Protein AF-A0A0N4XGB5-F1 (afdb_monomer)

Mean predicted aligned error: 15.14 Å

Foldseek 3Di:
DVVLLVVVVVVVVVQVVCVVVVHHCPVVCCVPCVVVSVCVVVVVVVVVVVVVVVCVVVFDQDWAADPALVVLVVLQVLLVVVVDHQVVQADPPDGSTGSDTPVVSVCSNCVVVCCVVVPVPPDPCRSVLVCCVPRNVVCNCVVDPCPCPDPDDDDDDDDD

Solvent-accessible surface area (backbone atoms only — not comparable to full-atom values): 9640 Å² total; per-residue (Å²): 107,67,66,60,53,50,52,48,52,53,49,51,53,52,35,51,55,35,38,77,73,73,44,84,48,56,67,57,50,48,69,67,44,43,63,56,51,51,53,52,52,54,51,50,52,51,50,50,53,50,53,50,53,50,51,60,72,70,52,73,91,45,63,34,70,45,95,35,59,68,55,39,52,49,51,50,48,61,34,41,80,73,72,44,84,55,76,91,37,50,43,93,89,53,78,25,28,28,70,44,40,62,66,58,55,55,46,62,72,44,47,64,60,47,36,66,71,75,53,58,84,88,47,104,66,44,68,62,61,52,48,25,57,77,76,37,59,90,54,39,76,77,75,46,84,75,86,71,75,75,86,77,80,88,82,87,79,81,88,129

Radius of gyration: 22.64 Å; Cα contacts (8 Å, |Δi|>4): 101; chains: 1; bounding box: 52×30×75 Å

Secondary structure (DSSP, 8-state):
-HHHHHHHHHHHHHHHHHHHTT---HHHHHHHHHHHHHHHHHHHHHHHHHHHHHHHHH-----EE-S-HHHHHHHHHHHHTTT---GGGB-SSSSSEESS-HHHHHHHHHHHHHHHHH--TTSSS-HHHHHHHHH-GGGGGGTS----------------

Sequence (160 aa):
MTVLAFTWGILMKTMDELTTMGVQLTFEVHRLLGPALEAAIETNFSNIMHGVKLRMAEERWRPYTLESDLALTRLVEELSDVGLNIDWTVASDSRAAVLLSPHAIHFARVLPLCESTLYRDDEPNDVLSRLLAENYPKLVPYAKDSEEEAVDDEEEVAHI

Structure (mmCIF, N/CA/C/O backbone):
data_AF-A0A0N4XGB5-F1
#
_entry.id   AF-A0A0N4XGB5-F1
#
loop_
_atom_site.group_PDB
_atom_site.id
_atom_site.type_symbol
_atom_site.label_atom_id
_atom_site.label_alt_id
_atom_site.label_comp_id
_atom_site.label_asym_id
_atom_site.label_entity_id
_atom_site.label_seq_id
_atom_site.pdbx_PDB_ins_code
_atom_site.Cartn_x
_atom_site.Cartn_y
_atom_site.Cartn_z
_atom_site.occupancy
_atom_site.B_iso_or_equiv
_atom_site.auth_seq_id
_atom_site.auth_comp_id
_atom_site.auth_asym_id
_atom_site.auth_atom_id
_atom_site.pdbx_PDB_model_num
ATOM 1 N N . MET A 1 1 ? -0.605 0.148 9.325 1.00 60.88 1 MET A N 1
ATOM 2 C CA . MET A 1 1 ? -2.038 -0.180 9.193 1.00 60.88 1 MET A CA 1
ATOM 3 C C . MET A 1 1 ? -2.390 -1.470 9.920 1.00 60.88 1 MET A C 1
ATOM 5 O O . MET A 1 1 ? -3.128 -1.385 10.891 1.00 60.88 1 MET A O 1
ATOM 9 N N . THR A 1 2 ? -1.778 -2.610 9.582 1.00 60.19 2 THR A N 1
ATOM 10 C CA . THR A 1 2 ? -2.008 -3.913 10.250 1.00 60.19 2 THR A CA 1
ATOM 11 C C . THR A 1 2 ? -1.844 -3.862 11.763 1.00 60.19 2 THR A C 1
ATOM 13 O O . THR A 1 2 ? -2.706 -4.333 12.487 1.00 60.19 2 THR A O 1
ATOM 16 N N . VAL A 1 3 ? -0.772 -3.229 12.257 1.00 71.56 3 VAL A N 1
ATOM 17 C CA . VAL A 1 3 ? -0.535 -3.103 13.704 1.00 71.56 3 VAL A CA 1
ATOM 18 C C . VAL A 1 3 ? -1.658 -2.318 14.383 1.00 71.56 3 VAL A C 1
ATOM 20 O O . VAL A 1 3 ? -2.145 -2.765 15.409 1.00 71.56 3 VAL A O 1
ATOM 23 N N . LEU A 1 4 ? -2.113 -1.204 13.792 1.00 72.62 4 LEU A N 1
ATOM 24 C CA . LEU A 1 4 ? -3.189 -0.375 14.351 1.00 72.62 4 LEU A CA 1
ATOM 25 C C . LEU A 1 4 ? -4.518 -1.141 14.397 1.00 72.62 4 LEU A C 1
ATOM 27 O O . LEU A 1 4 ? -5.143 -1.207 15.454 1.00 72.62 4 LEU A O 1
ATOM 31 N N . ALA A 1 5 ? -4.900 -1.780 13.287 1.00 71.56 5 ALA A N 1
ATOM 32 C CA . ALA A 1 5 ? -6.110 -2.596 13.207 1.00 71.56 5 ALA A CA 1
ATOM 33 C C . ALA A 1 5 ? -6.063 -3.788 14.179 1.00 71.56 5 ALA A C 1
ATOM 35 O O . ALA A 1 5 ? -7.021 -4.038 14.906 1.00 71.56 5 ALA A O 1
ATOM 36 N N . PHE A 1 6 ? -4.919 -4.471 14.269 1.00 75.75 6 PHE A N 1
ATOM 37 C CA . PHE A 1 6 ? -4.707 -5.584 15.193 1.00 75.75 6 PHE A CA 1
ATOM 38 C C . PHE A 1 6 ? -4.789 -5.140 16.658 1.00 75.75 6 PHE A C 1
ATOM 40 O O . PHE A 1 6 ? -5.485 -5.762 17.461 1.00 75.75 6 PHE A O 1
ATOM 47 N N . THR A 1 7 ? -4.136 -4.028 17.013 1.00 81.81 7 THR A N 1
ATOM 48 C CA . THR A 1 7 ? -4.202 -3.478 18.375 1.00 81.81 7 THR A CA 1
ATOM 49 C C . THR A 1 7 ? -5.607 -3.020 18.744 1.00 81.81 7 THR A C 1
ATOM 51 O O . THR A 1 7 ? -6.033 -3.242 19.875 1.00 81.81 7 THR A O 1
ATOM 54 N N . TRP A 1 8 ? -6.352 -2.445 17.794 1.00 85.44 8 TRP A N 1
ATOM 55 C CA . TRP A 1 8 ? -7.750 -2.083 18.000 1.00 85.44 8 TRP A CA 1
ATOM 56 C C . TRP A 1 8 ? -8.624 -3.320 18.217 1.00 85.44 8 TRP A C 1
ATOM 58 O O . TRP A 1 8 ? -9.415 -3.353 19.155 1.00 85.44 8 TRP A O 1
ATOM 68 N N . GLY A 1 9 ? -8.428 -4.375 17.420 1.00 82.62 9 GLY A N 1
ATOM 69 C CA . GLY A 1 9 ? -9.130 -5.648 17.586 1.00 82.62 9 GLY A CA 1
ATOM 70 C C . GLY A 1 9 ? -8.906 -6.282 18.964 1.00 82.62 9 GLY A C 1
ATOM 71 O O . GLY A 1 9 ? -9.866 -6.698 19.612 1.00 82.62 9 GLY A O 1
ATOM 72 N N . ILE A 1 10 ? -7.662 -6.297 19.461 1.00 87.50 10 ILE A N 1
ATOM 73 C CA . ILE A 1 10 ? -7.351 -6.770 20.824 1.00 87.50 10 ILE A CA 1
ATOM 74 C C . ILE A 1 10 ? -8.050 -5.907 21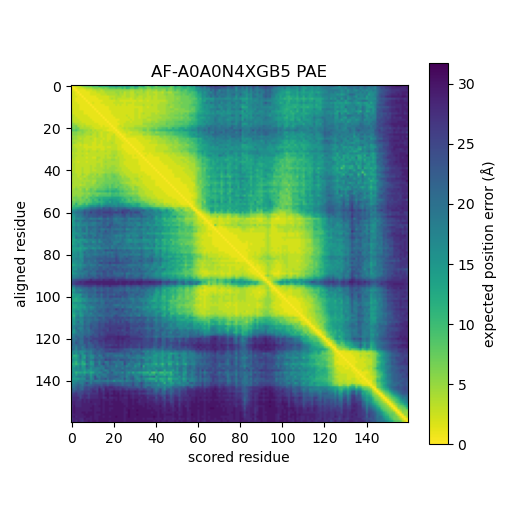.881 1.00 87.50 10 ILE A C 1
ATOM 76 O O . ILE A 1 10 ? -8.617 -6.436 22.841 1.00 87.50 10 ILE A O 1
ATOM 80 N N . LEU A 1 11 ? -8.013 -4.583 21.712 1.00 89.50 11 LEU A N 1
ATOM 81 C CA . LEU A 1 11 ? -8.618 -3.649 22.654 1.00 89.50 11 LEU A CA 1
ATOM 82 C C . LEU A 1 11 ? -10.131 -3.863 22.745 1.00 89.50 11 LEU A C 1
ATOM 84 O O . LEU A 1 11 ? -10.657 -4.003 23.846 1.00 89.50 11 LEU A O 1
ATOM 88 N N . MET A 1 12 ? -10.812 -3.955 21.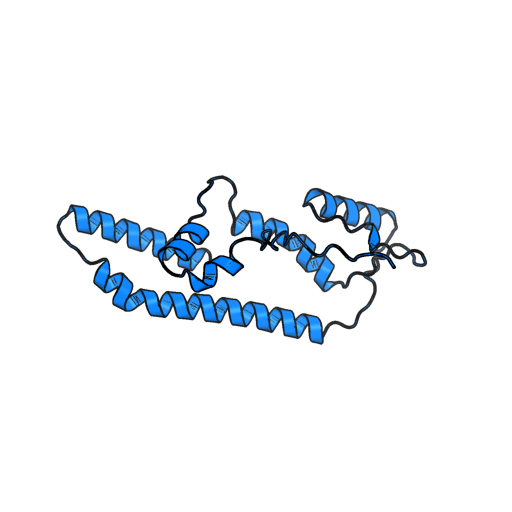603 1.00 90.44 12 MET A N 1
ATOM 89 C CA . MET A 1 12 ? -12.257 -4.179 21.546 1.00 90.44 12 MET A CA 1
ATOM 90 C C . MET A 1 12 ? -12.651 -5.531 22.140 1.00 90.44 12 MET A C 1
ATOM 92 O O . MET A 1 12 ? -13.581 -5.588 22.938 1.00 90.44 12 MET A O 1
ATOM 96 N N . LYS A 1 13 ? -11.879 -6.592 21.876 1.00 89.94 13 LYS A N 1
ATOM 97 C CA . LYS A 1 13 ? -12.093 -7.898 22.516 1.00 89.94 13 LYS A CA 1
ATOM 98 C C . LYS A 1 13 ? -11.981 -7.818 24.043 1.00 89.94 13 LYS A C 1
ATOM 100 O O . LYS A 1 13 ? -12.810 -8.373 24.757 1.00 89.94 13 LYS A O 1
ATOM 105 N N . THR A 1 14 ? -10.993 -7.080 24.548 1.00 91.56 14 THR A N 1
ATOM 106 C CA . THR A 1 14 ? -10.850 -6.832 25.992 1.00 91.56 14 THR A CA 1
ATOM 107 C C . THR A 1 14 ? -12.048 -6.050 26.549 1.00 91.56 14 THR A C 1
ATOM 109 O O . THR A 1 14 ? -12.492 -6.308 27.665 1.00 91.56 14 THR A O 1
ATOM 112 N N . MET A 1 15 ? -12.599 -5.096 25.789 1.00 92.31 15 MET A N 1
ATOM 113 C CA . MET A 1 15 ? -13.789 -4.343 26.206 1.00 92.31 15 MET A CA 1
ATOM 114 C C . MET A 1 15 ? -15.044 -5.220 26.269 1.00 92.31 15 MET A C 1
ATOM 116 O O . MET A 1 15 ? -15.855 -5.047 27.181 1.00 92.31 15 MET A O 1
ATOM 120 N N . ASP A 1 16 ? -15.188 -6.186 25.363 1.00 90.12 16 ASP A N 1
ATOM 121 C CA . ASP A 1 16 ? -16.277 -7.166 25.415 1.00 90.12 16 ASP A CA 1
ATOM 122 C C . 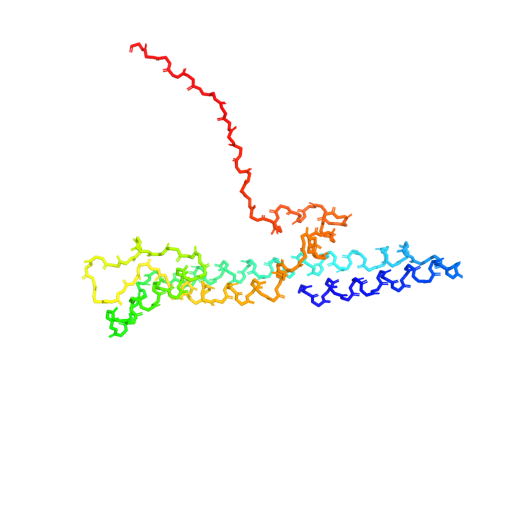ASP A 1 16 ? -16.159 -8.057 26.658 1.00 90.12 16 ASP A C 1
ATOM 124 O O . ASP A 1 16 ? -17.136 -8.240 27.386 1.00 90.12 16 ASP A O 1
ATOM 128 N N . GLU A 1 17 ? -14.952 -8.535 26.977 1.00 93.31 17 GLU A N 1
ATOM 129 C CA . GLU A 1 17 ? -14.689 -9.297 28.206 1.00 93.31 17 GLU A CA 1
ATOM 130 C C . GLU A 1 17 ? -15.052 -8.485 29.462 1.00 93.31 17 GLU A C 1
ATOM 132 O O . GLU A 1 17 ? -15.757 -8.981 30.344 1.00 93.31 17 GLU A O 1
ATOM 137 N N . LEU A 1 18 ? -14.666 -7.206 29.530 1.00 91.75 18 LEU A N 1
ATOM 138 C CA . LEU A 1 18 ? -15.063 -6.309 30.624 1.00 91.75 18 LEU A CA 1
ATOM 139 C C . LEU A 1 18 ? -16.581 -6.109 30.698 1.00 91.75 18 LEU A C 1
ATOM 141 O O . LEU A 1 18 ? -17.148 -6.102 31.794 1.00 91.75 18 LEU A O 1
ATOM 145 N N . THR A 1 19 ? -17.248 -6.029 29.547 1.00 92.81 19 THR A N 1
ATOM 146 C CA . THR A 1 19 ? -18.706 -5.890 29.473 1.00 92.81 19 THR A CA 1
ATOM 147 C C . THR A 1 19 ? -19.400 -7.122 30.054 1.00 92.81 19 THR A C 1
ATOM 149 O O . THR A 1 19 ? -20.352 -6.976 30.822 1.00 92.81 19 THR A O 1
ATOM 152 N N . THR A 1 20 ? -18.884 -8.334 29.803 1.00 93.06 20 THR A N 1
ATOM 153 C CA . THR A 1 20 ? -19.414 -9.565 30.429 1.00 93.06 20 THR A CA 1
ATOM 154 C C . THR A 1 20 ? -19.243 -9.594 31.951 1.00 93.06 20 THR A C 1
ATOM 156 O O . THR A 1 20 ? -20.033 -10.231 32.646 1.00 93.06 20 THR A O 1
ATOM 159 N N . MET A 1 21 ? -18.265 -8.857 32.486 1.00 94.62 21 MET A N 1
ATOM 160 C CA . MET A 1 21 ? -18.048 -8.671 33.926 1.00 94.62 21 MET A CA 1
ATOM 161 C C . MET A 1 21 ? -18.846 -7.491 34.515 1.00 94.62 21 MET A C 1
ATOM 163 O O . MET A 1 21 ? -18.691 -7.169 35.693 1.00 94.62 21 MET A O 1
ATOM 167 N N . GLY A 1 22 ? -19.714 -6.852 33.722 1.00 92.19 22 GLY A N 1
ATOM 168 C CA . GLY A 1 22 ? -20.564 -5.736 34.146 1.00 92.19 22 GLY A CA 1
ATOM 169 C C . GLY A 1 22 ? -19.908 -4.355 34.047 1.00 92.19 22 GLY A C 1
ATOM 170 O O . GLY A 1 22 ? -20.460 -3.384 34.563 1.00 92.19 22 GLY A O 1
ATOM 171 N N . VAL A 1 23 ? -18.748 -4.242 33.393 1.00 93.44 23 VAL A N 1
ATOM 172 C CA . VAL A 1 23 ? -18.015 -2.983 33.207 1.00 93.44 23 VAL A CA 1
ATOM 173 C C . VAL A 1 23 ? -18.074 -2.561 31.739 1.00 93.44 23 VAL A C 1
ATOM 175 O O . VAL A 1 23 ? -17.393 -3.130 30.893 1.00 93.44 23 VAL A O 1
ATOM 178 N N . GLN A 1 24 ? -18.862 -1.530 31.430 1.00 91.75 24 GLN A N 1
ATOM 179 C CA . GLN A 1 24 ? -19.052 -1.058 30.056 1.00 91.75 24 GLN A CA 1
ATOM 180 C C . GLN A 1 24 ? -18.194 0.183 29.763 1.00 91.75 24 GLN A C 1
ATOM 182 O O . GLN A 1 24 ? -18.536 1.296 30.157 1.00 91.75 24 GLN A O 1
ATOM 187 N N . LEU A 1 25 ? -17.076 -0.015 29.056 1.00 90.25 25 LEU A N 1
ATOM 188 C CA . LEU A 1 25 ? -16.115 1.045 28.695 1.00 90.25 25 LEU A CA 1
ATOM 189 C C . LEU A 1 25 ? -15.997 1.285 27.185 1.00 90.25 25 LEU A C 1
ATOM 191 O O . LEU A 1 25 ? -15.340 2.236 26.765 1.00 90.25 25 LEU A O 1
ATOM 195 N N . THR A 1 26 ? -16.663 0.466 26.371 1.00 88.25 26 THR A N 1
ATOM 196 C CA . THR A 1 26 ? -16.607 0.509 24.904 1.00 88.25 26 THR A CA 1
ATOM 197 C C . THR A 1 26 ? -16.878 1.907 24.350 1.00 88.25 26 THR A C 1
ATOM 199 O O . THR A 1 26 ? -16.140 2.396 23.500 1.00 88.25 26 THR A O 1
ATOM 202 N N . PHE A 1 27 ? -17.885 2.599 24.893 1.00 89.50 27 PHE A N 1
ATOM 203 C CA . PHE A 1 27 ? -18.214 3.963 24.480 1.00 89.50 27 PHE A CA 1
ATOM 204 C C . PHE A 1 27 ? -17.057 4.943 24.710 1.00 89.50 27 PHE A C 1
ATOM 206 O O . PHE A 1 27 ? -16.749 5.747 23.835 1.00 89.50 27 PHE A O 1
ATOM 213 N N . GLU A 1 28 ? -16.393 4.865 25.863 1.00 90.56 28 GLU A N 1
ATOM 214 C CA . GLU A 1 28 ? -15.313 5.789 26.210 1.00 90.56 28 GLU A CA 1
ATOM 215 C C . GLU A 1 28 ? -14.058 5.519 25.371 1.00 90.56 28 GLU A C 1
ATOM 217 O O . GLU A 1 28 ? -13.396 6.456 24.927 1.00 90.56 28 GLU A O 1
ATOM 222 N N . VAL A 1 29 ? -13.787 4.247 25.064 1.00 90.38 29 VAL A N 1
ATOM 223 C CA . VAL A 1 29 ? -12.733 3.847 24.122 1.00 90.38 29 VAL A CA 1
ATOM 224 C C . VAL A 1 29 ? -12.998 4.413 22.729 1.00 90.38 29 VAL A C 1
ATOM 226 O O . VAL A 1 29 ? -12.121 5.069 22.168 1.00 90.38 29 VAL A O 1
ATOM 229 N N . HIS A 1 30 ? -14.207 4.242 22.188 1.00 88.19 30 HIS A N 1
ATOM 230 C CA . HIS A 1 30 ? -14.566 4.828 20.893 1.00 88.19 30 HIS A CA 1
ATOM 231 C C . HIS A 1 30 ? -14.477 6.355 20.910 1.00 88.19 30 HIS A C 1
ATOM 233 O O . HIS A 1 30 ? -13.930 6.945 19.981 1.00 88.19 30 HIS A O 1
ATOM 239 N N . ARG A 1 31 ? -14.957 7.002 21.977 1.00 91.44 31 ARG A N 1
ATOM 240 C CA . ARG A 1 31 ? -14.958 8.463 22.110 1.00 91.44 31 ARG A CA 1
ATOM 241 C C . ARG A 1 31 ? -13.549 9.053 22.166 1.00 91.44 31 ARG A C 1
ATOM 243 O O . ARG A 1 31 ? -13.316 10.106 21.579 1.00 91.44 31 ARG A O 1
ATOM 250 N N . LEU A 1 32 ? -12.629 8.409 22.887 1.00 90.75 32 LEU A N 1
ATOM 251 C CA . LEU A 1 32 ? -11.271 8.919 23.099 1.00 90.75 32 LEU A CA 1
ATOM 252 C C . LEU A 1 32 ? -10.299 8.507 21.991 1.00 90.75 32 LEU A C 1
ATOM 254 O O . LEU A 1 32 ? -9.476 9.318 21.570 1.00 90.75 32 LEU A O 1
ATOM 258 N N . LEU A 1 33 ? -10.366 7.254 21.538 1.00 88.75 33 LEU A N 1
ATOM 259 C CA . LEU A 1 33 ? -9.362 6.672 20.645 1.00 88.75 33 LEU A CA 1
ATOM 260 C C . LEU A 1 33 ? -9.837 6.550 19.196 1.00 88.75 33 LEU A C 1
ATOM 262 O O . LEU A 1 33 ? -9.001 6.589 18.298 1.00 88.75 33 LEU A O 1
ATOM 266 N N . GLY A 1 34 ? -11.148 6.464 18.951 1.00 85.56 34 GLY A N 1
ATOM 267 C CA . GLY A 1 34 ? -11.715 6.361 17.602 1.00 85.56 34 GLY A CA 1
ATOM 268 C C . GLY A 1 34 ? -11.279 7.496 16.663 1.00 85.56 34 GLY A C 1
ATOM 269 O O . GLY A 1 34 ? -10.759 7.192 15.588 1.00 85.56 34 GLY A O 1
ATOM 270 N N . PRO A 1 35 ? -11.387 8.782 17.065 1.00 90.62 35 PRO A N 1
ATOM 271 C CA . PRO A 1 35 ? -10.952 9.905 16.230 1.00 90.62 35 PRO A CA 1
ATOM 272 C C . PRO A 1 35 ? -9.443 9.912 15.962 1.00 90.62 35 PRO A C 1
ATOM 274 O O . PRO A 1 35 ? -8.997 10.253 14.870 1.00 90.62 35 PRO A O 1
ATOM 277 N N . ALA A 1 36 ? -8.641 9.528 16.960 1.00 86.00 36 ALA A N 1
ATOM 278 C CA . ALA A 1 36 ? -7.189 9.461 16.816 1.00 86.00 36 ALA A CA 1
ATOM 279 C C . ALA A 1 36 ? -6.771 8.328 15.868 1.00 86.00 36 ALA A C 1
ATOM 281 O O . ALA A 1 36 ? -5.847 8.502 15.073 1.00 86.00 36 ALA A O 1
ATOM 282 N N . LEU A 1 37 ? -7.465 7.188 15.930 1.00 83.75 37 LEU A N 1
ATOM 283 C CA . LEU A 1 37 ? -7.270 6.072 15.012 1.00 83.75 37 LEU A CA 1
ATOM 284 C C . LEU A 1 37 ? -7.642 6.468 13.577 1.00 83.75 37 LEU A C 1
ATOM 286 O O . LEU A 1 37 ? -6.843 6.237 12.675 1.00 83.75 37 LEU A O 1
ATOM 290 N N . GLU A 1 38 ? -8.792 7.115 13.377 1.00 83.19 38 GLU A N 1
ATOM 291 C CA . GLU A 1 38 ? -9.241 7.603 12.064 1.00 83.19 38 GLU A CA 1
ATOM 292 C C . GLU A 1 38 ? -8.214 8.551 11.443 1.00 83.19 38 GLU A C 1
ATOM 294 O O . GLU A 1 38 ? -7.705 8.297 10.353 1.00 83.19 38 GLU A O 1
ATOM 299 N N . ALA A 1 39 ? -7.812 9.580 12.192 1.00 85.75 39 ALA A N 1
ATOM 300 C CA . ALA A 1 39 ? -6.828 10.550 11.733 1.00 85.75 39 ALA A CA 1
ATOM 301 C C . ALA A 1 39 ? -5.474 9.897 11.418 1.00 85.75 39 ALA A C 1
ATOM 303 O O . ALA A 1 39 ? -4.817 10.268 10.443 1.00 85.75 39 ALA A O 1
ATOM 304 N N . ALA A 1 40 ? -5.039 8.916 12.217 1.00 81.88 40 ALA A N 1
ATOM 305 C CA . ALA A 1 40 ? -3.798 8.189 11.967 1.00 81.88 40 ALA A CA 1
ATOM 306 C C . ALA A 1 40 ? -3.869 7.359 10.678 1.00 81.88 40 ALA A C 1
ATOM 308 O O . ALA A 1 40 ? -2.895 7.328 9.922 1.00 81.88 40 ALA A O 1
ATOM 309 N N . ILE A 1 41 ? -5.010 6.717 10.414 1.00 78.69 41 ILE A N 1
ATOM 310 C CA . ILE A 1 41 ? -5.261 5.948 9.191 1.00 78.69 41 ILE A CA 1
ATOM 311 C C . ILE A 1 41 ? -5.274 6.875 7.970 1.00 78.69 41 ILE A C 1
ATOM 313 O O . ILE A 1 41 ? -4.508 6.653 7.031 1.00 78.69 41 ILE A O 1
ATOM 317 N N . GLU A 1 42 ? -6.072 7.943 8.006 1.00 81.25 42 GLU A N 1
ATOM 318 C CA . GLU A 1 42 ? -6.175 8.920 6.916 1.00 81.25 42 GLU A CA 1
ATOM 319 C C . GLU A 1 42 ? -4.826 9.579 6.612 1.00 81.25 42 GLU A C 1
ATOM 321 O O . GLU A 1 42 ? -4.404 9.659 5.456 1.00 81.25 42 GLU A O 1
ATOM 326 N N . THR A 1 43 ? -4.096 9.995 7.650 1.00 83.56 43 THR A N 1
ATOM 327 C CA . THR A 1 43 ? -2.769 10.606 7.496 1.00 83.56 43 THR A CA 1
ATOM 328 C C . THR A 1 43 ? -1.776 9.622 6.885 1.00 83.56 43 THR A C 1
ATOM 330 O O . THR A 1 43 ? -1.001 9.991 6.001 1.00 83.56 43 THR A O 1
ATOM 333 N N . ASN A 1 44 ? -1.788 8.359 7.325 1.00 81.75 44 ASN A N 1
ATOM 334 C CA . ASN A 1 44 ? -0.908 7.333 6.774 1.00 81.75 44 ASN A CA 1
ATOM 335 C C . ASN A 1 44 ? -1.193 7.102 5.285 1.00 81.75 44 ASN A C 1
ATOM 337 O O . ASN A 1 44 ? -0.263 7.123 4.478 1.00 81.75 44 ASN A O 1
ATOM 341 N N . PHE A 1 45 ? -2.470 6.978 4.922 1.00 77.12 45 PHE A N 1
ATOM 342 C CA . PHE A 1 45 ? -2.892 6.810 3.537 1.00 77.12 45 PHE A CA 1
ATOM 343 C C . PHE A 1 45 ? -2.502 8.012 2.668 1.00 77.12 45 PHE A C 1
ATOM 345 O O . PHE A 1 45 ? -1.888 7.846 1.614 1.00 77.12 45 PHE A O 1
ATOM 352 N N . SER A 1 46 ? -2.767 9.234 3.141 1.00 77.56 46 SER A N 1
ATOM 353 C CA . SER A 1 46 ? -2.377 10.467 2.450 1.00 77.56 46 SER A CA 1
ATOM 354 C C . SER A 1 46 ? -0.865 10.539 2.222 1.00 77.56 46 SER A C 1
ATOM 356 O O . SER A 1 46 ? -0.417 10.892 1.131 1.00 77.56 46 SER A O 1
ATOM 358 N N . ASN A 1 47 ? -0.061 10.147 3.214 1.00 80.25 47 ASN A N 1
ATOM 359 C CA . ASN A 1 47 ? 1.396 10.127 3.095 1.00 80.25 47 ASN A CA 1
ATOM 360 C C . ASN A 1 47 ? 1.883 9.089 2.074 1.00 80.25 47 ASN A C 1
ATOM 362 O O . ASN A 1 47 ? 2.775 9.395 1.281 1.00 80.25 47 ASN A O 1
ATOM 366 N N . ILE A 1 48 ? 1.289 7.890 2.054 1.00 78.00 48 ILE A N 1
ATOM 367 C CA . ILE A 1 48 ? 1.590 6.865 1.043 1.00 78.00 48 ILE A CA 1
ATOM 368 C C . ILE A 1 48 ? 1.254 7.401 -0.350 1.00 78.00 48 ILE A C 1
ATOM 370 O O . ILE A 1 48 ? 2.110 7.389 -1.234 1.00 78.00 48 ILE A O 1
ATOM 374 N N . MET A 1 49 ? 0.046 7.939 -0.528 1.00 76.81 49 MET A N 1
ATOM 375 C CA . MET A 1 49 ? -0.420 8.489 -1.799 1.00 76.81 49 MET A CA 1
ATOM 376 C C . MET A 1 49 ? 0.472 9.638 -2.285 1.00 76.81 49 MET A C 1
ATOM 378 O O . MET A 1 49 ? 0.844 9.699 -3.457 1.00 76.81 49 MET A O 1
ATOM 382 N N . HIS A 1 50 ? 0.864 10.542 -1.386 1.00 77.62 50 HIS A N 1
ATOM 383 C CA . HIS A 1 50 ? 1.789 11.625 -1.706 1.00 77.62 50 HIS A CA 1
ATOM 384 C C . HIS A 1 50 ? 3.171 11.094 -2.110 1.00 77.62 50 HIS A C 1
ATOM 386 O O . HIS A 1 50 ? 3.730 11.538 -3.112 1.00 77.62 50 HIS A O 1
ATOM 392 N N . GLY A 1 51 ? 3.692 10.095 -1.393 1.00 75.94 51 GLY A N 1
ATOM 393 C CA . GLY A 1 51 ? 4.955 9.439 -1.727 1.00 75.94 51 GLY A CA 1
ATOM 394 C C . GLY A 1 51 ? 4.927 8.697 -3.068 1.00 75.94 51 GLY A C 1
ATOM 395 O O . GLY A 1 51 ? 5.945 8.641 -3.757 1.00 75.94 51 GLY A O 1
ATOM 396 N N . VAL A 1 52 ? 3.780 8.143 -3.471 1.00 73.75 52 VAL A N 1
ATOM 397 C CA . VAL A 1 52 ? 3.590 7.564 -4.813 1.00 73.75 52 VAL A CA 1
ATOM 398 C C . VAL A 1 52 ? 3.591 8.667 -5.872 1.00 73.75 52 VAL A C 1
ATOM 400 O O . VAL A 1 52 ? 4.357 8.580 -6.828 1.00 73.75 52 VAL A O 1
ATOM 403 N N . LYS A 1 53 ? 2.820 9.744 -5.676 1.00 75.12 53 LYS A N 1
ATOM 404 C CA . LYS A 1 53 ? 2.766 10.884 -6.611 1.00 75.12 53 LYS A CA 1
ATOM 405 C C . LYS A 1 53 ? 4.132 11.533 -6.831 1.00 75.12 53 LYS A C 1
ATOM 407 O O . LYS A 1 53 ? 4.476 11.837 -7.969 1.00 75.12 53 LYS A O 1
ATOM 412 N N . LEU A 1 54 ? 4.912 11.723 -5.765 1.00 76.75 54 LEU A N 1
ATOM 413 C CA . LEU A 1 54 ? 6.281 12.236 -5.863 1.00 76.75 54 LEU A CA 1
ATOM 414 C C . LEU A 1 54 ? 7.162 11.307 -6.699 1.00 76.75 54 LEU A C 1
ATOM 416 O O . LEU A 1 54 ? 7.815 11.772 -7.627 1.00 76.75 54 LEU A O 1
ATOM 420 N N . ARG A 1 55 ? 7.114 9.994 -6.440 1.00 69.44 55 ARG A N 1
ATOM 421 C CA . ARG A 1 55 ? 7.877 9.011 -7.221 1.00 69.44 55 ARG A CA 1
ATOM 422 C C . ARG A 1 55 ? 7.478 8.999 -8.695 1.00 69.44 55 ARG A C 1
ATOM 424 O O . ARG A 1 55 ? 8.360 8.987 -9.542 1.00 69.44 55 ARG A O 1
ATOM 431 N N . MET A 1 56 ? 6.186 9.089 -9.008 1.00 67.44 56 MET A N 1
ATOM 432 C CA . MET A 1 56 ? 5.709 9.215 -10.393 1.00 67.44 56 MET A CA 1
ATOM 433 C C . MET A 1 56 ? 6.204 10.505 -11.064 1.00 67.44 56 MET A C 1
ATOM 435 O O . MET A 1 56 ? 6.558 10.488 -12.237 1.00 67.44 56 MET A O 1
ATOM 439 N N . ALA A 1 57 ? 6.235 11.626 -10.337 1.00 72.94 57 ALA A N 1
ATOM 440 C CA . ALA A 1 57 ? 6.698 12.910 -10.866 1.00 72.94 57 ALA A CA 1
ATOM 441 C C . ALA A 1 57 ? 8.222 12.954 -11.087 1.00 72.94 57 ALA A C 1
ATOM 443 O O . ALA A 1 57 ? 8.699 13.615 -12.009 1.00 72.94 57 ALA A O 1
ATOM 444 N N . GLU A 1 58 ? 8.988 12.259 -10.247 1.00 72.56 58 GLU A N 1
ATOM 445 C CA . GLU A 1 58 ? 10.442 12.111 -10.382 1.00 72.56 58 GLU A CA 1
ATOM 446 C C . GLU A 1 58 ? 10.832 11.075 -11.448 1.00 72.56 58 GLU A C 1
ATOM 448 O O . GLU A 1 58 ? 11.965 11.075 -11.948 1.00 72.56 58 GLU A O 1
ATOM 453 N N . GLU A 1 59 ? 9.900 10.201 -11.826 1.00 69.88 59 GLU A N 1
ATOM 454 C CA . GLU A 1 59 ? 10.142 9.134 -12.776 1.00 69.88 59 GLU A CA 1
ATOM 455 C C . GLU A 1 59 ? 10.288 9.673 -14.203 1.00 69.88 59 GLU A C 1
ATOM 457 O O . GLU A 1 59 ? 9.347 10.079 -14.883 1.00 69.88 59 GLU A O 1
ATOM 462 N N . ARG A 1 60 ? 11.525 9.637 -14.701 1.00 67.62 60 ARG A N 1
ATOM 463 C CA . ARG A 1 60 ? 11.789 9.797 -16.129 1.00 67.62 60 ARG A CA 1
ATOM 464 C C . ARG A 1 60 ? 11.410 8.492 -16.813 1.00 67.62 60 ARG A C 1
ATOM 466 O O . ARG A 1 60 ? 12.116 7.505 -16.625 1.00 67.62 60 ARG A O 1
ATOM 473 N N . TRP A 1 61 ? 10.351 8.510 -17.622 1.00 69.75 61 TRP A N 1
ATOM 474 C CA . TRP A 1 61 ? 9.952 7.383 -18.468 1.00 69.75 61 TRP A CA 1
ATOM 475 C C . TRP A 1 61 ? 11.155 6.838 -19.239 1.00 69.75 61 TRP A C 1
ATOM 477 O O . TRP A 1 61 ? 11.702 7.493 -20.130 1.00 69.75 61 TRP A O 1
ATOM 487 N N . ARG A 1 62 ? 11.606 5.650 -18.839 1.00 75.25 62 ARG A N 1
ATOM 488 C CA . ARG A 1 62 ? 12.694 4.907 -19.468 1.00 75.25 62 ARG A CA 1
ATOM 489 C C . ARG A 1 62 ? 12.313 3.432 -19.456 1.00 75.25 62 ARG A C 1
ATOM 491 O O . ARG A 1 62 ? 11.878 2.967 -18.403 1.00 75.25 62 ARG A O 1
ATOM 498 N N . PRO A 1 63 ? 12.490 2.716 -20.578 1.00 80.44 63 PRO A N 1
ATOM 499 C CA . PRO A 1 63 ? 12.284 1.278 -20.609 1.00 80.44 63 PRO A CA 1
ATOM 500 C C . PRO A 1 63 ? 13.125 0.586 -19.537 1.00 80.44 63 PRO A C 1
ATOM 502 O O . PRO A 1 63 ? 14.295 0.930 -19.336 1.00 80.44 63 PRO A O 1
ATOM 505 N N . TYR A 1 64 ? 12.540 -0.396 -18.863 1.00 86.00 64 TYR A N 1
ATOM 506 C CA . TYR A 1 64 ? 13.259 -1.264 -17.949 1.00 86.00 64 TYR A CA 1
ATOM 507 C C . TYR A 1 64 ? 14.028 -2.307 -18.759 1.00 86.00 64 TYR A C 1
ATOM 509 O O . TYR A 1 64 ? 13.455 -3.243 -19.317 1.00 86.00 64 TYR A O 1
ATOM 517 N N . THR A 1 65 ? 15.338 -2.102 -18.866 1.00 88.50 65 THR A N 1
ATOM 518 C CA . THR A 1 65 ? 16.252 -2.965 -19.618 1.00 88.50 65 THR A CA 1
ATOM 519 C C . THR A 1 65 ? 16.799 -4.075 -18.730 1.00 88.50 65 THR A C 1
ATOM 521 O O . THR A 1 65 ? 17.364 -3.791 -17.672 1.00 88.50 65 THR A O 1
ATOM 524 N N . LEU A 1 66 ? 16.690 -5.319 -19.185 1.00 89.44 66 LEU A N 1
ATOM 525 C CA . LEU A 1 66 ? 17.241 -6.503 -18.537 1.00 89.44 66 LEU A CA 1
ATOM 526 C C . LEU A 1 66 ? 18.539 -6.963 -19.213 1.00 89.44 66 LEU A C 1
ATOM 528 O O . LEU A 1 66 ? 18.870 -6.577 -20.332 1.00 89.44 66 LEU A O 1
ATOM 532 N N . GLU A 1 67 ? 19.288 -7.814 -18.512 1.00 89.88 67 GLU A N 1
ATOM 533 C CA . GLU A 1 67 ? 20.598 -8.299 -18.963 1.00 89.88 67 GLU A CA 1
ATOM 534 C C . GLU A 1 67 ? 20.512 -9.298 -20.132 1.00 89.88 67 GLU A C 1
ATOM 536 O O . GLU A 1 67 ? 21.476 -9.456 -20.880 1.00 89.88 67 GLU A O 1
ATOM 541 N N . SER A 1 68 ? 19.382 -10.001 -20.287 1.00 90.88 68 SER A N 1
ATOM 542 C CA . SER A 1 68 ? 19.184 -11.019 -21.328 1.00 90.88 68 SER A CA 1
ATOM 543 C C . SER A 1 68 ? 17.707 -11.320 -21.587 1.00 90.88 68 SER A C 1
ATOM 545 O O . SER A 1 68 ? 16.867 -11.098 -20.714 1.00 90.88 68 SER A O 1
ATOM 547 N N . ASP A 1 69 ? 17.399 -11.903 -22.749 1.00 90.31 69 ASP A N 1
ATOM 548 C CA . ASP A 1 69 ? 16.031 -12.318 -23.100 1.00 90.31 69 ASP A CA 1
ATOM 549 C C . ASP A 1 69 ? 15.491 -13.378 -22.126 1.00 90.31 69 ASP A C 1
ATOM 551 O O . ASP A 1 69 ? 14.316 -13.365 -21.784 1.00 90.31 69 ASP A O 1
ATOM 555 N N . LEU A 1 70 ? 16.364 -14.233 -21.578 1.00 92.00 70 LEU A N 1
ATOM 556 C CA . LEU A 1 70 ? 15.996 -15.177 -20.519 1.00 92.00 70 LEU A CA 1
ATOM 557 C C . LEU A 1 70 ? 15.561 -14.459 -19.233 1.00 92.00 70 LEU A C 1
ATOM 559 O O . LEU A 1 70 ? 14.626 -14.900 -18.570 1.00 92.00 70 LEU A O 1
ATOM 563 N N . ALA A 1 71 ? 16.239 -13.370 -18.862 1.00 90.50 71 ALA A N 1
ATOM 564 C CA . ALA A 1 71 ? 15.844 -12.570 -17.705 1.00 90.50 71 ALA A CA 1
ATOM 565 C C . ALA A 1 71 ? 14.491 -11.883 -17.940 1.00 90.50 71 ALA A C 1
ATOM 567 O O . ALA A 1 71 ? 13.702 -11.776 -17.005 1.00 90.50 71 ALA A O 1
ATOM 568 N N . LEU A 1 72 ? 14.211 -11.465 -19.179 1.00 92.06 72 LEU A N 1
ATOM 569 C CA . LEU A 1 72 ? 12.910 -10.927 -19.563 1.00 92.06 72 LEU A CA 1
ATOM 570 C C . LEU A 1 72 ? 11.807 -11.988 -19.447 1.00 92.06 72 LEU A C 1
ATOM 572 O O . LEU A 1 72 ? 10.805 -11.726 -18.793 1.00 92.06 72 LEU A O 1
ATOM 576 N N . THR A 1 73 ? 12.002 -13.182 -20.015 1.00 91.12 73 THR A N 1
ATOM 577 C CA . THR A 1 73 ? 11.027 -14.281 -19.906 1.00 91.12 73 THR A CA 1
ATOM 578 C C . THR A 1 73 ? 10.737 -14.621 -18.446 1.00 91.12 73 THR A C 1
ATOM 580 O O . THR A 1 73 ? 9.576 -14.690 -18.063 1.00 91.12 73 THR A O 1
ATOM 583 N N . ARG A 1 74 ? 11.777 -14.721 -17.607 1.00 92.19 74 ARG A N 1
ATOM 584 C CA . ARG A 1 74 ? 11.610 -14.952 -16.163 1.00 92.19 74 ARG A CA 1
ATOM 585 C C . ARG A 1 74 ? 10.816 -13.849 -15.475 1.00 92.19 74 ARG A C 1
ATOM 587 O O . ARG A 1 74 ? 9.977 -14.158 -14.650 1.00 92.19 74 ARG A O 1
ATOM 594 N N . LEU A 1 75 ? 11.070 -12.578 -15.795 1.00 89.88 75 LEU A N 1
ATOM 595 C CA . LEU A 1 75 ? 10.313 -11.466 -15.215 1.00 89.88 75 LEU A CA 1
ATOM 596 C C . LEU A 1 75 ? 8.826 -11.541 -15.593 1.00 89.88 75 LEU A C 1
ATOM 598 O O . LEU A 1 75 ? 7.974 -11.287 -14.749 1.00 89.88 75 LEU A O 1
ATOM 602 N N . VAL A 1 76 ? 8.521 -11.856 -16.852 1.00 90.75 76 VAL A N 1
ATOM 603 C CA . VAL A 1 76 ? 7.136 -11.998 -17.323 1.00 90.75 76 VAL A CA 1
ATOM 604 C C . VAL A 1 76 ? 6.445 -13.169 -16.622 1.00 90.75 76 VAL A C 1
ATOM 606 O O . VAL A 1 76 ? 5.325 -13.005 -16.151 1.00 90.75 76 VAL A O 1
ATOM 609 N N . GLU A 1 77 ? 7.123 -14.311 -16.485 1.00 90.81 77 GLU A N 1
ATOM 610 C CA . GLU A 1 77 ? 6.625 -15.470 -15.730 1.00 90.81 77 GLU A CA 1
ATOM 611 C C . GLU A 1 77 ? 6.404 -15.125 -14.249 1.00 90.81 77 GLU A C 1
ATOM 613 O O . GLU A 1 77 ? 5.310 -15.333 -13.741 1.00 90.81 77 GLU A O 1
ATOM 618 N N . GLU A 1 78 ? 7.387 -14.504 -13.585 1.00 88.88 78 GLU A N 1
ATOM 619 C CA . GLU A 1 78 ? 7.295 -14.068 -12.181 1.00 88.88 78 GLU A CA 1
ATOM 620 C C . GLU A 1 78 ? 6.082 -13.163 -11.930 1.00 88.88 78 GLU A C 1
ATOM 622 O O . GLU A 1 78 ? 5.426 -13.277 -10.896 1.00 88.88 78 GLU A O 1
ATOM 627 N N . LEU A 1 79 ? 5.799 -12.233 -12.848 1.00 85.38 79 LEU A N 1
ATOM 628 C CA . LEU A 1 79 ? 4.653 -11.333 -12.727 1.00 85.38 79 LEU A CA 1
ATOM 629 C C . LEU A 1 79 ? 3.336 -12.026 -13.096 1.00 85.38 79 LEU A C 1
ATOM 631 O O . LEU A 1 79 ? 2.318 -11.786 -12.450 1.00 85.38 79 LEU A O 1
ATOM 635 N N . SER A 1 80 ? 3.352 -12.935 -14.068 1.00 87.31 80 SER A N 1
ATOM 636 C CA . SER A 1 80 ? 2.185 -13.745 -14.413 1.00 87.31 80 SER A CA 1
ATOM 637 C C . SER A 1 80 ? 1.781 -14.690 -13.279 1.00 87.31 80 SER A C 1
ATOM 639 O O . SER A 1 80 ? 0.586 -14.873 -13.054 1.00 87.31 80 SER A O 1
ATOM 641 N N . ASP A 1 81 ? 2.743 -15.257 -12.546 1.00 84.75 81 ASP A N 1
ATOM 642 C CA . ASP A 1 81 ? 2.502 -16.126 -11.385 1.00 84.75 81 ASP A CA 1
ATOM 643 C C . ASP A 1 81 ? 1.728 -15.405 -10.269 1.00 84.75 81 ASP A C 1
ATOM 645 O O . ASP A 1 81 ? 1.068 -16.045 -9.452 1.00 84.75 81 ASP A O 1
ATOM 649 N N . VAL A 1 82 ? 1.775 -14.070 -10.256 1.00 77.38 82 VAL A N 1
ATOM 650 C CA . VAL A 1 82 ? 1.056 -13.208 -9.307 1.00 77.38 82 VAL A CA 1
ATOM 651 C C . VAL A 1 82 ? -0.120 -12.471 -9.956 1.00 77.38 82 VAL A C 1
ATOM 653 O O . VAL A 1 82 ? -0.614 -11.485 -9.421 1.00 77.38 82 VAL A O 1
ATOM 656 N N . GLY A 1 83 ? -0.571 -12.941 -11.124 1.00 78.44 83 GLY A N 1
ATOM 657 C CA . GLY A 1 83 ? -1.760 -12.435 -11.815 1.00 78.44 83 GLY A CA 1
ATOM 658 C C . GLY A 1 83 ? -1.542 -11.188 -12.679 1.00 78.44 83 GLY A C 1
ATOM 659 O O . GLY A 1 83 ? -2.501 -10.662 -13.238 1.00 78.44 83 GLY A O 1
ATOM 660 N N . LEU A 1 84 ? -0.304 -10.713 -12.842 1.00 80.62 84 LEU A N 1
ATOM 661 C CA . LEU A 1 84 ? 0.018 -9.521 -13.630 1.00 80.62 84 LEU A CA 1
ATOM 662 C C . LEU A 1 84 ? 0.548 -9.897 -15.020 1.00 80.62 84 LEU A C 1
ATOM 664 O O . LEU A 1 84 ? 1.742 -10.136 -15.204 1.00 80.62 84 LEU A O 1
ATOM 668 N N . ASN A 1 85 ? -0.327 -9.882 -16.030 1.00 86.19 85 ASN A N 1
ATOM 669 C CA . ASN A 1 85 ? 0.098 -10.055 -17.419 1.00 86.19 85 ASN A CA 1
ATOM 670 C C . ASN A 1 85 ? 0.659 -8.741 -18.002 1.00 86.19 85 ASN A C 1
ATOM 672 O O . ASN A 1 85 ? -0.064 -7.758 -18.189 1.00 86.19 85 ASN A O 1
ATOM 676 N N . ILE A 1 86 ? 1.954 -8.749 -18.330 1.00 86.75 86 ILE A N 1
ATOM 677 C CA . ILE A 1 86 ? 2.682 -7.601 -18.888 1.00 86.75 86 ILE A CA 1
ATOM 678 C C . ILE A 1 86 ? 3.215 -7.831 -20.314 1.00 86.75 86 ILE A C 1
ATOM 680 O O . ILE A 1 86 ? 4.029 -7.034 -20.783 1.00 86.75 86 ILE A O 1
ATOM 684 N N . ASP A 1 87 ? 2.768 -8.874 -21.024 1.00 86.12 87 ASP A N 1
ATOM 685 C CA . ASP A 1 87 ? 3.263 -9.243 -22.365 1.00 86.12 87 ASP A CA 1
ATOM 686 C C . ASP A 1 87 ? 3.203 -8.074 -23.363 1.00 86.12 87 ASP A C 1
ATOM 688 O O . ASP A 1 87 ? 4.118 -7.850 -24.156 1.00 86.12 87 ASP A O 1
ATOM 692 N N . TRP A 1 88 ? 2.144 -7.266 -23.272 1.00 84.50 88 TRP A N 1
ATOM 693 C CA . TRP A 1 88 ? 1.907 -6.093 -24.118 1.00 84.50 88 TRP A CA 1
ATOM 694 C C . TRP A 1 88 ? 2.935 -4.968 -23.927 1.00 84.50 88 TRP A C 1
ATOM 696 O O . TRP A 1 88 ? 3.020 -4.059 -24.752 1.00 84.50 88 TRP A O 1
ATOM 706 N N . THR A 1 89 ? 3.712 -5.011 -22.844 1.00 86.69 89 THR A N 1
ATOM 707 C CA . THR A 1 89 ? 4.719 -3.994 -22.517 1.00 86.69 89 THR A CA 1
ATOM 708 C C . THR A 1 89 ? 6.099 -4.336 -23.054 1.00 86.69 89 THR A C 1
ATOM 710 O O . THR A 1 89 ? 6.992 -3.492 -23.003 1.00 86.69 89 THR A O 1
ATOM 713 N N . VAL A 1 90 ? 6.310 -5.554 -23.555 1.00 88.81 90 VAL A N 1
ATOM 714 C CA . VAL A 1 90 ? 7.609 -5.975 -24.078 1.00 88.81 90 VAL A CA 1
ATOM 715 C C . VAL A 1 90 ? 7.970 -5.120 -25.291 1.00 88.81 90 VAL A C 1
ATOM 717 O O . VAL A 1 90 ? 7.197 -4.991 -26.240 1.00 88.81 90 VAL A O 1
ATOM 720 N N . ALA A 1 91 ? 9.154 -4.508 -25.257 1.00 86.56 91 ALA A N 1
ATOM 721 C CA . ALA A 1 91 ? 9.619 -3.654 -26.339 1.00 86.56 91 ALA A CA 1
ATOM 722 C C . ALA A 1 91 ? 9.830 -4.486 -27.612 1.00 86.56 91 ALA A C 1
ATOM 724 O O . ALA A 1 91 ? 10.597 -5.447 -27.619 1.00 86.56 91 ALA A O 1
ATOM 725 N N . SER A 1 92 ? 9.178 -4.095 -28.708 1.00 78.94 92 SER A N 1
ATOM 726 C CA . SER A 1 92 ? 9.270 -4.794 -29.996 1.00 78.94 92 SER A CA 1
ATOM 727 C C . SER A 1 92 ? 10.618 -4.613 -30.706 1.00 78.94 92 SER A C 1
ATOM 729 O O . SER A 1 92 ? 10.930 -5.348 -31.639 1.00 78.94 92 SER A O 1
ATOM 731 N N . ASP A 1 93 ? 11.390 -3.601 -30.313 1.00 77.25 93 ASP A N 1
ATOM 732 C CA . ASP A 1 93 ? 12.556 -3.076 -31.028 1.00 77.25 93 ASP A CA 1
ATOM 733 C C . ASP A 1 93 ? 13.875 -3.135 -30.230 1.00 77.25 93 ASP A C 1
ATOM 735 O O . ASP A 1 93 ? 14.941 -2.867 -30.789 1.00 77.25 93 ASP A O 1
ATOM 739 N N . SER A 1 94 ? 13.834 -3.505 -28.945 1.00 64.25 94 SER A N 1
ATOM 740 C CA . SER A 1 94 ? 14.985 -3.462 -28.030 1.00 64.25 94 SER A CA 1
ATOM 741 C C . SER A 1 94 ? 15.400 -4.846 -27.517 1.00 64.25 94 SER A C 1
ATOM 743 O O . SER A 1 94 ? 14.587 -5.760 -27.407 1.00 64.25 94 SER A O 1
ATOM 745 N N . ARG A 1 95 ? 16.684 -4.993 -27.149 1.00 70.44 95 ARG A N 1
ATOM 746 C CA . ARG A 1 95 ? 17.201 -6.176 -26.436 1.00 70.44 95 ARG A CA 1
ATOM 747 C C . ARG A 1 95 ? 16.572 -6.232 -25.042 1.00 70.44 95 ARG A C 1
ATOM 749 O O . ARG A 1 95 ? 16.739 -5.276 -24.289 1.00 70.44 95 ARG A O 1
ATOM 756 N N . ALA A 1 96 ? 15.892 -7.336 -24.721 1.00 86.44 96 ALA A N 1
ATOM 757 C CA . ALA A 1 96 ? 15.385 -7.677 -23.392 1.00 86.44 96 ALA A CA 1
ATOM 758 C C . ALA A 1 96 ? 14.865 -6.485 -22.561 1.00 86.44 96 ALA A C 1
ATOM 760 O O . ALA A 1 96 ? 15.422 -6.176 -21.509 1.00 86.44 96 ALA A O 1
ATOM 761 N N . ALA A 1 97 ? 13.835 -5.774 -23.024 1.00 88.00 97 ALA A N 1
ATOM 762 C CA . ALA A 1 97 ? 13.308 -4.613 -22.306 1.00 88.00 97 ALA A CA 1
ATOM 763 C C . ALA A 1 97 ? 11.780 -4.593 -22.260 1.00 88.00 97 ALA A C 1
ATOM 765 O O . ALA A 1 97 ? 11.116 -5.046 -23.190 1.00 88.00 97 ALA A O 1
ATOM 766 N N . VAL A 1 98 ? 11.236 -4.002 -21.197 1.00 89.31 98 VAL A N 1
ATOM 767 C CA . VAL A 1 98 ? 9.809 -3.677 -21.077 1.00 89.31 98 VAL A CA 1
ATOM 768 C C . VAL A 1 98 ? 9.622 -2.166 -21.030 1.00 89.31 98 VAL A C 1
ATOM 770 O O . VAL A 1 98 ? 10.410 -1.440 -20.425 1.00 89.31 98 VAL A O 1
ATOM 773 N N . LEU A 1 99 ? 8.555 -1.678 -21.653 1.00 87.44 99 LEU A N 1
ATOM 774 C CA . LEU A 1 99 ? 8.119 -0.279 -21.673 1.00 87.44 99 LEU A CA 1
ATOM 775 C C . LEU A 1 99 ? 7.395 0.113 -20.375 1.00 87.44 99 LEU A C 1
ATOM 777 O O . LEU A 1 99 ? 6.518 0.973 -20.361 1.00 87.44 99 LEU A O 1
ATOM 781 N N . LEU A 1 100 ? 7.789 -0.524 -19.277 1.00 84.50 100 LEU A N 1
ATOM 782 C CA . LEU A 1 100 ? 7.409 -0.180 -17.922 1.00 84.50 100 LEU A CA 1
ATOM 783 C C . LEU A 1 100 ? 8.590 0.479 -17.235 1.00 84.50 100 LEU A C 1
ATOM 785 O O . LEU A 1 100 ? 9.757 0.219 -17.539 1.00 84.50 100 LEU A O 1
ATOM 789 N N . SER A 1 101 ? 8.271 1.347 -16.292 1.00 82.00 101 SER A N 1
ATOM 790 C CA . SER A 1 101 ? 9.278 2.031 -15.515 1.00 82.00 101 SER A CA 1
ATOM 791 C C . SER A 1 101 ? 9.895 1.095 -14.462 1.00 82.00 101 SER A C 1
ATOM 793 O O . SER A 1 101 ? 9.231 0.160 -13.997 1.00 82.00 101 SER A O 1
ATOM 795 N N . PRO A 1 102 ? 11.153 1.319 -14.035 1.00 83.19 102 PRO A N 1
ATOM 796 C CA . PRO A 1 102 ? 11.755 0.517 -12.975 1.00 83.19 102 PRO A CA 1
ATOM 797 C C . PRO A 1 102 ? 10.914 0.489 -11.699 1.00 83.19 102 PRO A C 1
ATOM 799 O O . PRO A 1 102 ? 10.814 -0.557 -11.061 1.00 83.19 102 PRO A O 1
ATOM 802 N N . HIS A 1 103 ? 10.272 1.603 -11.333 1.00 76.94 103 HIS A N 1
ATOM 803 C CA . HIS A 1 103 ? 9.439 1.646 -10.135 1.00 76.94 103 HIS A CA 1
ATOM 804 C C . HIS A 1 103 ? 8.166 0.819 -10.287 1.00 76.94 103 HIS A C 1
ATOM 806 O O . HIS A 1 103 ? 7.807 0.133 -9.334 1.00 76.94 103 HIS A O 1
ATOM 812 N N . ALA A 1 104 ? 7.524 0.828 -11.460 1.00 78.75 104 ALA A N 1
ATOM 813 C CA . ALA A 1 104 ? 6.368 -0.025 -11.728 1.00 78.75 104 ALA A CA 1
ATOM 814 C C . ALA A 1 104 ? 6.729 -1.511 -11.570 1.00 78.75 104 ALA A C 1
ATOM 816 O O . ALA A 1 104 ? 6.021 -2.245 -10.885 1.00 78.75 104 ALA A O 1
ATOM 817 N N . ILE A 1 105 ? 7.883 -1.929 -12.101 1.00 84.00 105 ILE A N 1
ATOM 818 C CA . ILE A 1 105 ? 8.382 -3.306 -11.956 1.00 84.00 105 ILE A CA 1
ATOM 819 C C . ILE A 1 105 ? 8.715 -3.644 -10.498 1.00 84.00 105 ILE A C 1
ATOM 821 O O . ILE A 1 105 ? 8.346 -4.708 -10.000 1.00 84.00 105 ILE A O 1
ATOM 825 N N . HIS A 1 106 ? 9.396 -2.747 -9.780 1.00 81.06 106 HIS A N 1
ATOM 826 C CA . 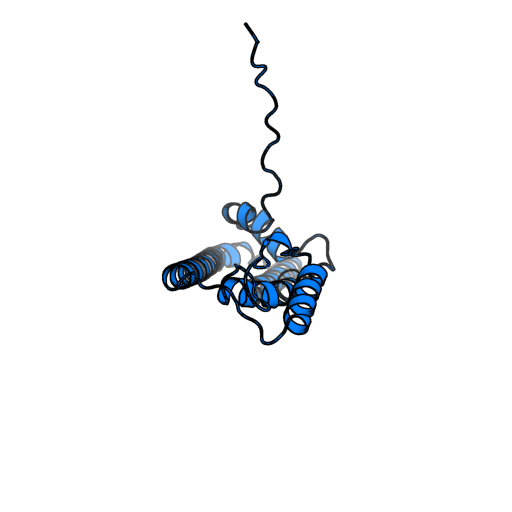HIS A 1 106 ? 9.703 -2.960 -8.365 1.00 81.06 106 HIS A CA 1
ATOM 827 C C . HIS A 1 106 ? 8.444 -3.027 -7.499 1.00 81.06 106 HIS A C 1
ATOM 829 O O . HIS A 1 106 ? 8.386 -3.843 -6.585 1.00 81.06 106 HIS A O 1
ATOM 835 N N . PHE A 1 107 ? 7.443 -2.196 -7.784 1.00 76.81 107 PHE A N 1
ATOM 836 C CA . PHE A 1 107 ? 6.171 -2.208 -7.074 1.00 76.81 107 PHE A CA 1
ATOM 837 C C . PHE A 1 107 ? 5.390 -3.496 -7.349 1.00 76.81 107 PHE A C 1
ATOM 839 O O . PHE A 1 107 ? 4.990 -4.164 -6.399 1.00 76.81 107 PHE A O 1
ATOM 846 N N . ALA A 1 108 ? 5.273 -3.899 -8.618 1.00 78.88 108 ALA A N 1
ATOM 847 C CA . ALA A 1 108 ? 4.614 -5.139 -9.029 1.00 78.88 108 ALA A CA 1
ATOM 848 C C . ALA A 1 108 ? 5.201 -6.380 -8.333 1.00 78.88 108 ALA A C 1
ATOM 850 O O . ALA A 1 108 ? 4.463 -7.268 -7.930 1.00 78.88 108 ALA A O 1
ATOM 851 N N . ARG A 1 109 ? 6.519 -6.412 -8.101 1.00 77.19 109 ARG A N 1
ATOM 852 C CA . ARG A 1 109 ? 7.188 -7.504 -7.369 1.00 77.19 109 ARG A CA 1
ATOM 853 C C . ARG A 1 109 ? 6.919 -7.524 -5.863 1.00 77.19 109 ARG A C 1
ATOM 855 O O . ARG A 1 109 ? 7.084 -8.561 -5.229 1.00 77.19 109 ARG A O 1
ATOM 862 N N . VAL A 1 110 ? 6.571 -6.385 -5.270 1.00 70.50 110 VAL A N 1
ATOM 863 C CA . VAL A 1 110 ? 6.323 -6.263 -3.822 1.00 70.50 110 VAL A CA 1
ATOM 864 C C . VAL A 1 110 ? 4.832 -6.386 -3.499 1.00 70.50 110 VAL A C 1
ATOM 866 O O . VAL A 1 110 ? 4.491 -6.779 -2.386 1.00 70.50 110 VAL A O 1
ATOM 869 N N . LEU A 1 111 ? 3.951 -6.120 -4.468 1.00 65.94 111 LEU A N 1
ATOM 870 C CA . LEU A 1 111 ? 2.496 -6.229 -4.328 1.00 65.94 111 LEU A CA 1
ATOM 871 C C . LEU A 1 111 ? 2.028 -7.561 -3.696 1.00 65.94 111 LEU A C 1
ATOM 873 O O . LEU A 1 111 ? 1.296 -7.504 -2.712 1.00 65.94 111 LEU A O 1
ATOM 877 N N . PRO A 1 112 ? 2.520 -8.739 -4.125 1.00 61.03 112 PRO A N 1
ATOM 878 C CA . PRO A 1 112 ? 2.072 -10.031 -3.589 1.00 61.03 112 PRO A CA 1
ATOM 879 C C . PRO A 1 112 ? 2.546 -10.264 -2.143 1.00 61.03 112 PRO A C 1
ATOM 881 O O . PRO A 1 112 ? 1.894 -10.921 -1.328 1.00 61.03 112 PRO A O 1
ATOM 884 N N . LEU A 1 113 ? 3.692 -9.680 -1.770 1.00 57.88 113 LEU A N 1
ATOM 885 C CA . LEU A 1 113 ? 4.168 -9.685 -0.383 1.00 57.88 113 LEU A CA 1
ATOM 886 C C . LEU A 1 113 ? 3.286 -8.799 0.497 1.00 57.88 113 LEU A C 1
ATOM 888 O O . LEU A 1 113 ? 3.018 -9.154 1.644 1.00 57.88 113 LEU A O 1
ATOM 892 N N . CYS A 1 114 ? 2.821 -7.667 -0.033 1.00 50.25 114 CYS A N 1
ATOM 893 C CA . CYS A 1 114 ? 1.837 -6.816 0.626 1.00 50.25 114 CYS A CA 1
ATOM 894 C C . CYS A 1 114 ? 0.497 -7.537 0.780 1.00 50.25 114 CYS A C 1
ATOM 896 O O . CYS A 1 114 ? -0.076 -7.478 1.859 1.00 50.25 114 CYS A O 1
ATOM 898 N N . GLU A 1 115 ? 0.045 -8.269 -0.233 1.00 50.88 115 GLU A N 1
ATOM 899 C CA . GLU A 1 115 ? -1.185 -9.060 -0.192 1.00 50.88 115 GLU A CA 1
ATOM 900 C C . GLU A 1 115 ? -1.129 -10.124 0.910 1.00 50.88 115 GLU A C 1
ATOM 902 O O . GLU A 1 115 ? -1.906 -10.076 1.855 1.00 50.88 115 GLU A O 1
ATOM 907 N N . SER A 1 116 ? -0.081 -10.951 0.939 1.00 52.59 116 SER A N 1
ATOM 908 C CA . SER A 1 116 ? 0.097 -11.969 1.990 1.00 52.59 116 SER A CA 1
ATOM 909 C C . SER A 1 116 ? 0.270 -11.427 3.426 1.00 52.59 116 SER A C 1
ATOM 911 O O . SER A 1 116 ? 0.057 -12.169 4.391 1.00 52.59 116 SER A O 1
ATOM 913 N N . THR A 1 117 ? 0.665 -10.157 3.606 1.00 48.44 117 THR A N 1
ATOM 914 C CA . THR A 1 117 ? 0.850 -9.528 4.935 1.00 48.44 117 THR A CA 1
ATOM 915 C C . THR A 1 117 ? -0.268 -8.572 5.354 1.00 48.44 117 THR A C 1
ATOM 917 O O . THR A 1 117 ? -0.408 -8.308 6.553 1.00 48.44 117 THR A O 1
ATOM 920 N N . LEU A 1 118 ? -1.045 -8.039 4.408 1.00 46.84 118 LEU A N 1
ATOM 921 C CA . LEU A 1 118 ? -2.139 -7.092 4.651 1.00 46.84 118 LEU A CA 1
ATOM 922 C C . LEU A 1 118 ? -3.517 -7.726 4.460 1.00 46.84 118 LEU A C 1
ATOM 924 O O . LEU A 1 118 ? -4.418 -7.350 5.198 1.00 46.84 118 LEU A O 1
ATOM 928 N N . TYR A 1 119 ? -3.642 -8.687 3.544 1.00 46.81 119 TYR A N 1
ATOM 929 C CA . TYR A 1 119 ? -4.881 -9.333 3.112 1.00 46.81 119 TYR A CA 1
ATOM 930 C C . TYR A 1 119 ? -4.698 -10.854 3.175 1.00 46.81 119 TYR A C 1
ATOM 932 O O . TYR A 1 119 ? -4.507 -11.542 2.176 1.00 46.81 119 TYR A O 1
ATOM 940 N N . ARG A 1 120 ? -4.656 -11.405 4.390 1.00 48.09 120 ARG A N 1
ATOM 941 C CA . ARG A 1 120 ? -4.585 -12.860 4.564 1.00 48.09 120 ARG A CA 1
ATOM 942 C C . ARG A 1 120 ? -5.917 -13.472 4.113 1.00 48.09 120 ARG A C 1
ATOM 944 O O . ARG A 1 120 ? -6.892 -13.404 4.851 1.00 48.09 120 ARG A O 1
ATOM 951 N N . ASP A 1 121 ? -5.908 -14.102 2.944 1.00 46.19 121 ASP A N 1
ATOM 952 C CA . ASP A 1 121 ? -7.045 -14.756 2.269 1.00 46.19 121 ASP A CA 1
ATOM 953 C C . ASP A 1 121 ? -7.703 -15.936 3.016 1.00 46.19 121 ASP A C 1
ATOM 955 O O . ASP A 1 121 ? -8.648 -16.546 2.519 1.00 46.19 121 ASP A O 1
ATOM 959 N N . ASP A 1 122 ? -7.254 -16.279 4.224 1.00 50.00 122 ASP A N 1
ATOM 960 C CA . ASP A 1 122 ? -7.777 -17.449 4.938 1.00 50.00 122 ASP A CA 1
ATOM 961 C C . ASP A 1 122 ? -9.101 -17.191 5.687 1.00 50.00 122 ASP A C 1
ATOM 963 O O . ASP A 1 122 ? -9.689 -18.136 6.216 1.00 50.00 122 ASP A O 1
ATOM 967 N N . GLU A 1 123 ? -9.623 -15.957 5.723 1.00 48.16 123 GLU A N 1
ATOM 968 C CA . GLU A 1 123 ? -10.979 -15.701 6.224 1.00 48.16 123 GLU A CA 1
ATOM 969 C C . GLU A 1 123 ? -11.772 -14.761 5.297 1.00 48.16 123 GLU A C 1
ATOM 971 O O . GLU A 1 123 ? -11.303 -13.667 4.988 1.00 48.16 123 GLU A O 1
ATOM 976 N N . PRO A 1 124 ? -13.023 -15.107 4.926 1.00 49.41 124 PRO A N 1
ATOM 977 C CA . PRO A 1 124 ? -13.896 -14.303 4.055 1.00 49.41 124 PRO A CA 1
ATOM 978 C C . PRO A 1 124 ? -14.399 -13.001 4.718 1.00 49.41 124 PRO A C 1
ATOM 980 O O . PRO A 1 124 ? -15.453 -12.472 4.365 1.00 49.41 124 PRO A O 1
ATOM 983 N N . ASN A 1 125 ? -13.691 -12.513 5.737 1.00 52.44 125 ASN A N 1
ATOM 984 C CA . ASN A 1 125 ? -14.090 -11.418 6.605 1.00 52.44 125 ASN A CA 1
ATOM 985 C C . ASN A 1 125 ? -12.846 -10.760 7.231 1.00 52.44 125 ASN A C 1
ATOM 987 O O . ASN A 1 125 ? -12.694 -10.741 8.454 1.00 52.44 125 ASN A O 1
ATOM 991 N N . ASP A 1 126 ? -11.932 -10.265 6.387 1.00 62.91 126 ASP A N 1
ATOM 992 C CA . ASP A 1 126 ? -10.711 -9.604 6.848 1.00 62.91 126 ASP A CA 1
ATOM 993 C C . ASP A 1 126 ? -11.057 -8.523 7.888 1.00 62.91 126 ASP A C 1
ATOM 995 O O . ASP A 1 126 ? -11.952 -7.686 7.709 1.00 62.91 126 ASP A O 1
ATOM 999 N N . VAL A 1 127 ? -10.375 -8.586 9.031 1.0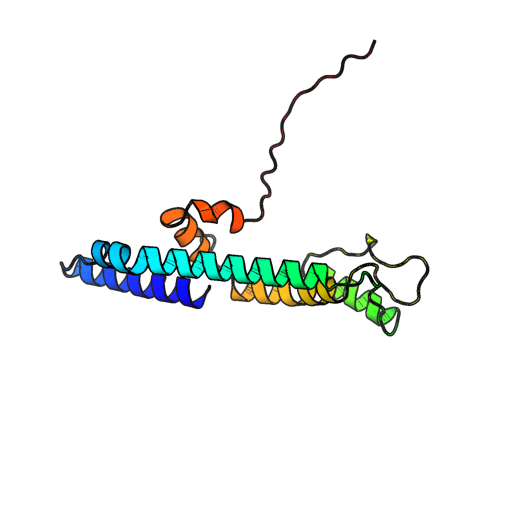0 58.47 127 VAL A N 1
ATOM 1000 C CA . VAL A 1 127 ? -10.640 -7.753 10.210 1.00 58.47 127 VAL A CA 1
ATOM 1001 C C . VAL A 1 127 ? -10.585 -6.276 9.839 1.00 58.47 127 VAL A C 1
ATOM 1003 O O . VAL A 1 127 ? -11.340 -5.478 10.394 1.00 58.47 127 VAL A O 1
ATOM 1006 N N . LEU A 1 128 ? -9.727 -5.918 8.879 1.00 59.94 128 LEU A N 1
ATOM 1007 C CA . LEU A 1 128 ? -9.635 -4.570 8.343 1.00 59.94 128 LEU A CA 1
ATOM 1008 C C . LEU A 1 128 ? -10.883 -4.188 7.536 1.00 59.94 128 LEU A C 1
ATOM 1010 O O . LEU A 1 128 ? -11.452 -3.131 7.794 1.00 59.94 128 LEU A O 1
ATOM 1014 N N . SER A 1 129 ? -11.360 -5.038 6.625 1.00 68.19 129 SER A N 1
ATOM 1015 C CA . SER A 1 129 ? -12.590 -4.786 5.862 1.00 68.19 129 SER A CA 1
ATOM 1016 C C . SER A 1 129 ? -13.805 -4.623 6.776 1.00 68.19 129 SER A C 1
ATOM 1018 O O . SER A 1 129 ? -14.593 -3.698 6.581 1.00 68.19 129 SER A O 1
ATOM 1020 N N . ARG A 1 130 ? -13.928 -5.453 7.823 1.00 65.88 130 ARG A N 1
ATOM 1021 C CA . ARG A 1 130 ? -15.004 -5.328 8.819 1.00 65.88 130 ARG A CA 1
ATOM 1022 C C . ARG A 1 130 ? -14.869 -4.056 9.657 1.00 65.88 130 ARG A C 1
ATOM 1024 O O . ARG A 1 130 ? -15.847 -3.340 9.836 1.00 65.88 130 ARG A O 1
ATOM 1031 N N . LEU A 1 131 ? -13.660 -3.731 10.118 1.00 65.25 131 LEU A N 1
ATOM 1032 C CA . LEU A 1 131 ? -13.391 -2.494 10.856 1.00 65.25 131 LEU A CA 1
ATOM 1033 C C . LEU A 1 131 ? -13.766 -1.258 10.029 1.00 65.25 131 LEU A C 1
ATOM 1035 O O . LEU A 1 131 ? -14.413 -0.349 10.549 1.00 65.25 131 LEU A O 1
ATOM 1039 N N . LEU A 1 132 ? -13.371 -1.230 8.754 1.00 67.75 132 LEU A N 1
ATOM 1040 C CA . LEU A 1 132 ? -13.679 -0.136 7.838 1.00 67.75 132 LEU A CA 1
ATOM 1041 C C . LEU A 1 132 ? -15.185 -0.056 7.565 1.00 67.75 132 LEU A C 1
ATOM 1043 O O . LEU A 1 132 ? -15.748 1.028 7.657 1.00 67.75 132 LEU A O 1
ATOM 1047 N N . ALA A 1 133 ? -15.858 -1.182 7.320 1.00 71.69 133 ALA A N 1
ATOM 1048 C CA . ALA A 1 133 ? -17.303 -1.210 7.086 1.00 71.69 133 ALA A CA 1
ATOM 1049 C C . ALA A 1 133 ? -18.123 -0.765 8.307 1.00 71.69 133 ALA A C 1
ATOM 1051 O O . ALA A 1 133 ? -19.081 -0.008 8.163 1.00 71.69 133 ALA A O 1
ATOM 1052 N N . GLU A 1 134 ? -17.744 -1.206 9.507 1.00 72.31 134 GLU A N 1
ATOM 1053 C CA . GLU A 1 134 ? -18.498 -0.937 10.735 1.00 72.31 134 GLU A CA 1
ATOM 1054 C C . GLU A 1 134 ? -18.197 0.441 11.336 1.00 72.31 134 GLU A C 1
ATOM 1056 O O . GLU A 1 134 ? -19.089 1.064 11.910 1.00 72.31 134 GLU A O 1
ATOM 1061 N N . ASN A 1 135 ? -16.956 0.928 11.222 1.00 64.38 135 ASN A N 1
ATOM 1062 C CA . ASN A 1 135 ? -16.508 2.118 11.956 1.00 64.38 135 ASN A CA 1
ATOM 1063 C C . ASN A 1 135 ? -16.075 3.276 11.054 1.00 64.38 135 ASN A C 1
ATOM 1065 O O . ASN A 1 135 ? -16.143 4.425 11.482 1.00 64.38 135 ASN A O 1
ATOM 1069 N N . TYR A 1 136 ? -15.655 3.002 9.816 1.00 65.44 136 TYR A N 1
ATOM 1070 C CA . TYR A 1 136 ? -15.072 4.006 8.920 1.00 65.44 136 TYR A CA 1
ATOM 1071 C C . TYR A 1 136 ? -15.612 3.883 7.484 1.00 65.44 136 TYR A C 1
ATOM 1073 O O . TYR A 1 136 ? -14.837 3.708 6.538 1.00 65.44 136 TYR A O 1
ATOM 1081 N N . PRO A 1 137 ? -16.941 4.002 7.282 1.00 71.00 137 PRO A N 1
ATOM 1082 C CA . PRO A 1 137 ? -17.599 3.657 6.018 1.00 71.00 137 PRO A CA 1
ATOM 1083 C C . PRO A 1 137 ? -17.108 4.484 4.820 1.00 71.00 137 PRO A C 1
ATOM 1085 O O . PRO A 1 137 ? -17.138 4.018 3.687 1.00 71.00 137 PRO A O 1
ATOM 1088 N N . LYS A 1 138 ? -16.590 5.696 5.060 1.00 68.31 138 LYS A N 1
ATOM 1089 C CA . LYS A 1 138 ? -16.004 6.560 4.020 1.00 68.31 138 LYS A CA 1
ATOM 1090 C C . LYS A 1 138 ? -14.737 5.980 3.380 1.00 68.31 138 LYS A C 1
ATOM 1092 O O . LYS A 1 138 ? -14.358 6.417 2.299 1.00 68.31 138 LYS A O 1
ATOM 1097 N N . LEU A 1 139 ? -14.076 5.038 4.053 1.00 58.69 139 LEU A N 1
ATOM 1098 C CA . LEU A 1 139 ? -12.819 4.431 3.616 1.00 58.69 139 LEU A CA 1
ATOM 1099 C C . LEU A 1 139 ? -13.019 3.062 2.944 1.00 58.69 139 LEU A C 1
ATOM 1101 O O . LEU A 1 139 ? -12.091 2.541 2.333 1.00 58.69 139 LEU A O 1
ATOM 1105 N N . VAL A 1 140 ? -14.232 2.503 3.010 1.00 66.81 140 VAL A N 1
ATOM 1106 C CA . VAL A 1 140 ? -14.608 1.216 2.397 1.00 66.81 140 VAL A CA 1
ATOM 1107 C C . VAL A 1 140 ? -14.371 1.165 0.880 1.00 66.81 140 VAL A C 1
ATOM 1109 O O . VAL A 1 140 ? -13.843 0.149 0.431 1.00 66.81 140 VAL A O 1
ATOM 1112 N N . PRO A 1 141 ? -14.654 2.224 0.087 1.00 62.50 141 PRO A N 1
ATOM 1113 C CA . PRO A 1 141 ? -14.406 2.209 -1.360 1.00 62.50 141 PRO A CA 1
ATOM 1114 C C . PRO A 1 141 ? -12.932 2.047 -1.751 1.00 62.50 141 PRO A C 1
ATOM 1116 O O . PRO A 1 141 ? -12.632 1.793 -2.908 1.00 62.50 141 PRO A O 1
ATOM 1119 N N . TYR A 1 142 ? -12.012 2.223 -0.801 1.00 55.00 142 TYR A N 1
ATOM 1120 C CA . TYR A 1 142 ? -10.572 2.090 -1.021 1.00 55.00 142 TYR A CA 1
ATOM 1121 C C . TYR A 1 142 ? -10.013 0.750 -0.518 1.00 55.00 142 TYR A C 1
ATOM 1123 O O . TYR A 1 142 ? -8.814 0.514 -0.640 1.00 55.00 142 TYR A O 1
ATOM 1131 N N . ALA A 1 143 ? -10.849 -0.094 0.100 1.00 58.94 143 ALA A N 1
ATOM 1132 C CA . ALA A 1 143 ? -10.459 -1.372 0.703 1.00 58.94 143 ALA A CA 1
ATOM 1133 C C . ALA A 1 143 ? -10.775 -2.589 -0.174 1.00 58.94 143 ALA A C 1
ATOM 1135 O O . ALA A 1 143 ? -10.279 -3.678 0.095 1.00 58.94 143 ALA A O 1
ATOM 1136 N N . LYS A 1 144 ? -11.618 -2.413 -1.189 1.00 52.22 144 LYS A N 1
ATOM 1137 C CA . LYS A 1 144 ? -11.849 -3.388 -2.248 1.00 52.22 144 LYS A CA 1
ATOM 1138 C C . LYS A 1 144 ? -11.522 -2.716 -3.566 1.00 52.22 144 LYS A C 1
ATOM 1140 O O . LYS A 1 144 ? -11.859 -1.543 -3.739 1.00 52.22 144 LYS A O 1
ATOM 1145 N N . ASP A 1 145 ? -10.889 -3.459 -4.465 1.00 43.94 145 ASP A N 1
ATOM 1146 C CA . ASP A 1 145 ? -10.832 -3.061 -5.861 1.00 43.94 145 ASP A CA 1
ATOM 1147 C C . ASP A 1 145 ? -12.249 -2.742 -6.330 1.00 43.94 145 ASP A C 1
ATOM 1149 O O . ASP A 1 145 ? -13.216 -3.460 -6.062 1.00 43.94 145 ASP A O 1
ATOM 1153 N N . SER A 1 146 ? -12.359 -1.582 -6.954 1.00 38.56 146 SER A N 1
ATOM 1154 C CA . SER A 1 146 ? -13.578 -1.021 -7.514 1.00 38.56 146 SER A CA 1
ATOM 1155 C C . SER A 1 146 ? -14.008 -1.793 -8.768 1.00 38.56 146 SER A C 1
ATOM 1157 O O . SER A 1 146 ? -14.152 -1.215 -9.835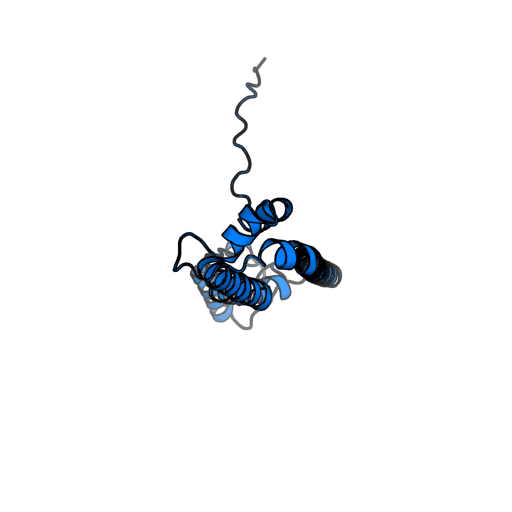 1.00 38.56 146 SER A O 1
ATOM 1159 N N . GLU A 1 147 ? -14.254 -3.100 -8.651 1.00 40.34 147 GLU A N 1
ATOM 1160 C CA . GLU A 1 147 ? -14.900 -3.907 -9.700 1.00 40.34 147 GLU A CA 1
ATOM 1161 C C . GLU A 1 147 ? -16.437 -3.801 -9.661 1.00 40.34 147 GLU A C 1
ATOM 1163 O O . GLU A 1 147 ? -17.161 -4.758 -9.914 1.00 40.34 147 GLU A O 1
ATOM 1168 N N . GLU A 1 148 ? -16.954 -2.612 -9.368 1.00 42.16 148 GLU A N 1
ATOM 1169 C CA . GLU A 1 148 ? -18.333 -2.239 -9.694 1.00 42.16 148 GLU A CA 1
ATOM 1170 C C . GLU A 1 148 ? -18.304 -0.876 -10.402 1.00 42.16 148 GLU A C 1
ATOM 1172 O O . GLU A 1 148 ? -18.909 0.100 -9.960 1.00 42.16 148 GLU A O 1
ATOM 1177 N N . GLU A 1 149 ? -17.573 -0.782 -11.520 1.00 35.69 149 GLU A N 1
ATOM 1178 C CA . GLU A 1 149 ? -18.003 0.143 -12.568 1.00 35.69 149 GLU A CA 1
ATOM 1179 C C . GLU A 1 149 ? -19.301 -0.416 -13.152 1.00 35.69 149 GLU A C 1
ATOM 1181 O O . GLU A 1 149 ? -19.345 -1.489 -13.756 1.00 35.69 149 GLU A O 1
ATOM 1186 N N . ALA A 1 150 ? -20.377 0.309 -12.859 1.00 37.94 150 ALA A N 1
ATOM 1187 C CA . ALA A 1 150 ? -21.727 0.074 -13.318 1.00 37.94 150 ALA A CA 1
ATOM 1188 C C . ALA A 1 150 ? -21.769 -0.268 -14.815 1.00 37.94 150 ALA A C 1
ATOM 1190 O O . ALA A 1 150 ? -21.344 0.514 -15.666 1.00 37.94 150 ALA A O 1
ATOM 1191 N N . VAL A 1 151 ? -22.352 -1.424 -15.129 1.00 38.34 151 VAL A N 1
ATOM 1192 C CA . VAL A 1 151 ? -22.983 -1.652 -16.427 1.00 38.34 151 VAL A CA 1
ATOM 1193 C C . VAL A 1 151 ? -24.190 -0.715 -16.473 1.00 38.34 151 VAL A C 1
ATOM 1195 O O . VAL A 1 151 ? -25.252 -1.059 -15.961 1.00 38.34 151 VAL A O 1
ATOM 1198 N N . ASP A 1 152 ? -24.005 0.495 -16.999 1.00 36.69 152 ASP A N 1
ATOM 1199 C CA . ASP A 1 152 ? -25.126 1.320 -17.446 1.00 36.69 152 ASP A CA 1
ATOM 1200 C C . ASP A 1 152 ? -25.501 0.846 -18.854 1.00 36.69 152 ASP A C 1
ATOM 1202 O O . ASP A 1 152 ? -24.779 1.052 -19.836 1.00 36.69 152 ASP A O 1
ATOM 1206 N N . ASP A 1 153 ? -26.619 0.128 -18.907 1.00 40.00 153 ASP A N 1
ATOM 1207 C CA . ASP A 1 153 ? -27.395 -0.114 -20.112 1.00 40.00 153 ASP A CA 1
ATOM 1208 C C . ASP A 1 153 ? -27.919 1.222 -20.690 1.00 40.00 153 ASP A C 1
ATOM 1210 O O . ASP A 1 153 ? -28.198 2.167 -19.957 1.00 40.00 153 ASP A O 1
ATOM 1214 N N . GLU A 1 154 ? -28.148 1.226 -22.009 1.00 40.19 154 GLU A N 1
ATOM 1215 C CA . GLU A 1 154 ? -28.915 2.206 -22.807 1.00 40.19 154 GLU A CA 1
ATOM 1216 C C . GLU A 1 154 ? -28.180 3.449 -23.363 1.00 40.19 154 GLU A C 1
ATOM 1218 O O . GLU A 1 154 ? -28.152 4.516 -22.765 1.00 40.19 154 GLU A O 1
ATOM 1223 N N . GLU A 1 155 ? -27.775 3.376 -24.641 1.00 39.16 155 GLU A N 1
ATOM 1224 C CA . GLU A 1 155 ? -28.306 4.329 -25.633 1.00 39.16 155 GLU A CA 1
ATOM 1225 C C . GLU A 1 155 ? -28.290 3.730 -27.054 1.00 39.16 155 GLU A C 1
ATOM 1227 O O . GLU A 1 155 ? -27.261 3.543 -27.708 1.00 39.16 155 GLU A O 1
A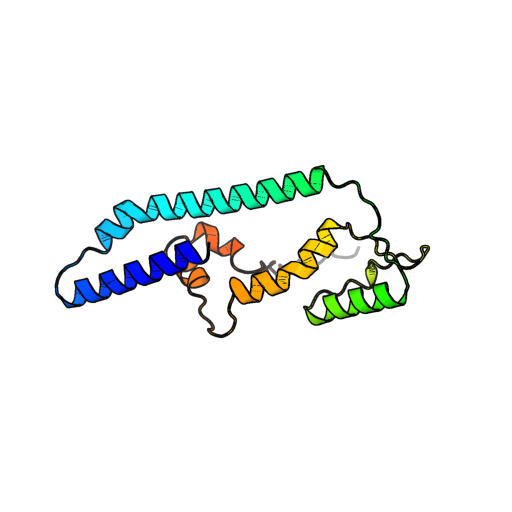TOM 1232 N N . GLU A 1 156 ? -29.492 3.398 -27.522 1.00 41.75 156 GLU A N 1
ATOM 1233 C CA . GLU A 1 156 ? -29.828 2.954 -28.870 1.00 41.75 156 GLU A CA 1
ATOM 1234 C C . GLU A 1 156 ? -29.649 4.131 -29.853 1.00 41.75 156 GLU A C 1
ATOM 1236 O O . GLU A 1 156 ? -30.513 4.998 -29.988 1.00 41.75 156 GLU A O 1
ATOM 1241 N N . VAL A 1 157 ? -28.509 4.203 -30.548 1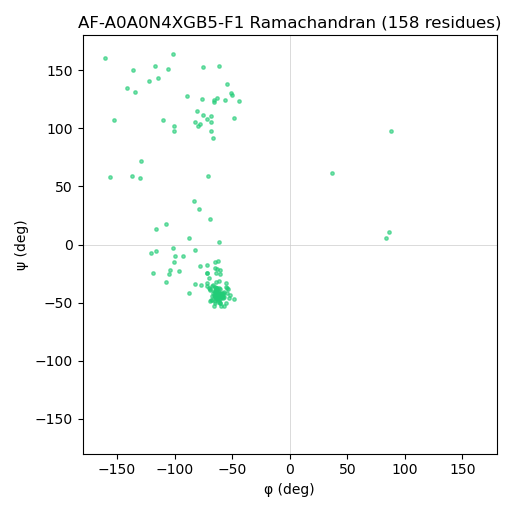.00 47.34 157 VAL A N 1
ATOM 1242 C CA . VAL A 1 157 ? -28.296 5.216 -31.595 1.00 47.34 157 VAL A CA 1
ATOM 1243 C C . VAL A 1 157 ? -28.993 4.764 -32.879 1.00 47.34 157 VAL A C 1
ATOM 1245 O O . VAL A 1 157 ? -28.500 3.914 -33.620 1.00 47.34 157 VAL A O 1
ATOM 1248 N N . ALA A 1 158 ? -30.157 5.357 -33.141 1.00 42.56 158 ALA A N 1
ATOM 1249 C CA . ALA A 1 158 ? -30.901 5.206 -34.384 1.00 42.56 158 ALA A CA 1
ATOM 1250 C 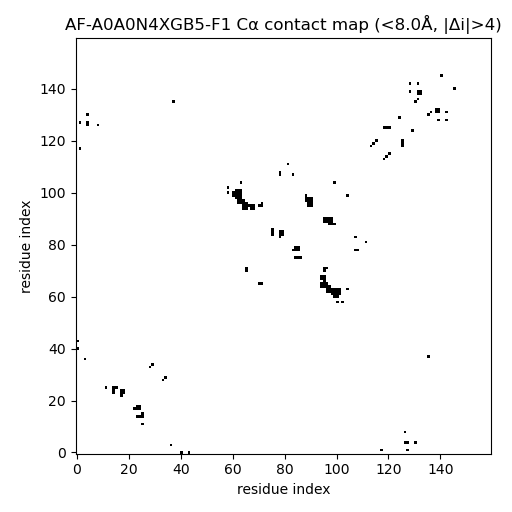C . ALA A 1 158 ? -30.048 5.604 -35.606 1.00 42.56 158 ALA A C 1
ATOM 1252 O O . ALA A 1 158 ? -29.566 6.733 -35.712 1.00 42.56 158 ALA A O 1
ATOM 1253 N N . HIS A 1 159 ? -29.910 4.684 -36.562 1.00 39.59 159 HIS A N 1
ATOM 1254 C CA . HIS A 1 159 ? -29.389 4.988 -37.893 1.00 39.59 159 HIS A CA 1
ATOM 1255 C C . HIS A 1 159 ? -30.465 5.700 -38.730 1.00 39.59 159 HIS A C 1
ATOM 1257 O O . HIS A 1 159 ? -31.561 5.165 -38.912 1.00 39.59 159 HIS A O 1
ATOM 1263 N N . ILE A 1 160 ? -30.131 6.877 -39.268 1.00 47.66 160 ILE A N 1
ATOM 1264 C CA . ILE A 1 160 ? -30.767 7.470 -40.457 1.00 47.66 160 ILE A CA 1
ATOM 1265 C C . ILE A 1 160 ? -29.743 7.441 -41.586 1.00 47.66 160 ILE A C 1
ATOM 1267 O O . ILE A 1 160 ? -28.586 7.845 -41.324 1.00 47.66 160 ILE A O 1
#

pLDDT: mean 73.7, std 16.64, range [35.69, 94.62]

Organism: Nippostrongylus brasiliensis (NCBI:txid27835)